Protein AF-A0A6C0C540-F1 (afdb_monomer_lite)

pLDDT: mean 88.27, std 13.02, range [47.94, 98.06]

Secondary structure (DSSP, 8-state):
---HHHHHHHHHHHHTS-HHHHHHHHHHHHTTT--EEEETTEEEE-GGG--HHHHHHHHHHHHHHHHHHHHHHHHHHHHHHHIIIIITTTT--------

Radius of gyration: 23.83 Å; chains: 1; bounding box: 55×24×77 Å

Foldseek 3Di:
DDDPVRLVVLVVLLVPDDPVLVVVLVVLVVVVVADWDADPVGIGHDSVSDDPVSSVVSVVSSVVVVVVVVVVVVVVVVVVVCCVPPVVPPDPDPPDDDD

Structure (mmCIF, N/CA/C/O backbone):
data_AF-A0A6C0C540-F1
#
_entry.id   AF-A0A6C0C540-F1
#
loop_
_atom_site.group_PDB
_atom_site.id
_atom_site.type_symbol
_atom_site.label_atom_id
_atom_site.label_alt_id
_atom_site.label_comp_id
_atom_site.label_asym_id
_atom_site.label_entity_id
_atom_site.label_seq_id
_atom_site.pdbx_PDB_ins_code
_atom_site.Cartn_x
_atom_site.Cartn_y
_atom_site.Cartn_z
_atom_site.occupancy
_atom_site.B_iso_or_equiv
_atom_site.auth_seq_id
_atom_site.auth_comp_id
_atom_site.auth_asym_id
_atom_site.auth_atom_id
_atom_site.pdbx_PDB_model_num
ATOM 1 N N . MET A 1 1 ? 0.262 -3.272 21.948 1.00 58.59 1 MET A N 1
ATOM 2 C CA . MET A 1 1 ? -0.553 -2.128 21.479 1.00 58.59 1 MET A CA 1
ATOM 3 C C . MET A 1 1 ? 0.376 -1.167 20.747 1.00 58.59 1 MET A C 1
ATOM 5 O O . MET A 1 1 ? 1.407 -0.824 21.319 1.00 58.59 1 MET A O 1
ATOM 9 N N . LYS A 1 2 ? 0.116 -0.819 19.479 1.00 70.88 2 LYS A N 1
ATOM 10 C CA . LYS A 1 2 ? 1.023 0.074 18.734 1.00 70.88 2 LYS A CA 1
ATOM 11 C C . LYS A 1 2 ? 0.950 1.498 19.297 1.00 70.88 2 LYS A C 1
ATOM 13 O O . LYS A 1 2 ? -0.106 1.947 19.730 1.00 70.88 2 LYS A O 1
ATOM 18 N N . THR A 1 3 ? 2.089 2.184 19.348 1.00 88.50 3 THR A N 1
ATOM 19 C CA . THR A 1 3 ? 2.190 3.507 19.980 1.00 88.50 3 THR A CA 1
ATOM 20 C C . THR A 1 3 ? 1.605 4.604 19.089 1.00 88.50 3 THR A C 1
ATOM 22 O O . THR A 1 3 ? 1.562 4.483 17.865 1.00 88.50 3 THR A O 1
ATOM 25 N N . VAL A 1 4 ? 1.224 5.736 19.685 1.00 88.88 4 VAL A N 1
ATOM 26 C CA . VAL A 1 4 ? 0.777 6.926 18.934 1.00 88.88 4 VAL A CA 1
ATOM 27 C C . VAL A 1 4 ? 1.836 7.384 17.920 1.00 88.88 4 VAL A C 1
ATOM 29 O O . VAL A 1 4 ? 1.503 7.797 16.811 1.00 88.88 4 VAL A O 1
ATOM 32 N N . SER A 1 5 ? 3.121 7.277 18.275 1.00 92.81 5 SER A N 1
ATOM 33 C CA . SER A 1 5 ? 4.240 7.577 17.369 1.00 92.81 5 SER A CA 1
ATOM 34 C C . SER A 1 5 ? 4.217 6.685 16.127 1.00 92.81 5 SER A C 1
ATOM 36 O O . SER A 1 5 ? 4.351 7.161 15.000 1.00 92.81 5 SER A O 1
ATOM 38 N N . TYR A 1 6 ? 3.957 5.394 16.323 1.00 93.94 6 TYR A N 1
ATOM 39 C CA . TYR A 1 6 ? 3.856 4.448 15.228 1.00 93.94 6 TYR A CA 1
ATOM 40 C C . TYR A 1 6 ? 2.702 4.799 14.268 1.00 93.94 6 TYR A C 1
ATOM 42 O O . TYR A 1 6 ? 2.923 4.873 13.059 1.00 93.94 6 TYR A O 1
ATOM 50 N N . LEU A 1 7 ? 1.500 5.093 14.782 1.00 93.75 7 LEU A N 1
ATOM 51 C CA . LEU A 1 7 ? 0.350 5.453 13.935 1.00 93.75 7 LEU A CA 1
ATOM 52 C C . LEU A 1 7 ? 0.593 6.751 13.153 1.00 93.75 7 LEU A C 1
ATOM 54 O O . LEU A 1 7 ? 0.214 6.848 11.986 1.00 93.75 7 LEU A O 1
ATOM 58 N N . LYS A 1 8 ? 1.289 7.726 13.754 1.00 94.62 8 LYS A N 1
ATOM 59 C CA . LYS A 1 8 ? 1.721 8.949 13.057 1.00 94.62 8 LYS A CA 1
ATOM 60 C C . LYS A 1 8 ? 2.671 8.647 11.899 1.00 94.62 8 LYS A C 1
ATOM 62 O O . LYS A 1 8 ? 2.554 9.267 10.846 1.00 94.62 8 LYS A O 1
ATOM 67 N N . ASN A 1 9 ? 3.596 7.707 12.075 1.00 95.94 9 ASN A N 1
ATOM 68 C CA . ASN A 1 9 ? 4.520 7.317 11.011 1.00 95.94 9 ASN A CA 1
ATOM 69 C C . ASN A 1 9 ? 3.804 6.582 9.877 1.00 95.94 9 ASN A C 1
ATOM 71 O O . ASN A 1 9 ? 4.078 6.864 8.714 1.00 95.94 9 ASN A O 1
ATOM 75 N N . LEU A 1 10 ? 2.872 5.682 10.202 1.00 96.25 10 LEU A N 1
ATOM 76 C CA . LEU A 1 10 ? 2.051 5.013 9.194 1.00 96.25 10 LEU A CA 1
ATOM 77 C C . LEU A 1 10 ? 1.225 6.026 8.399 1.00 96.25 10 LEU A C 1
ATOM 79 O O . LEU A 1 10 ? 1.274 6.015 7.175 1.00 96.25 10 LEU A O 1
ATOM 83 N N . LYS A 1 11 ? 0.559 6.958 9.089 1.00 95.31 11 LYS A N 1
ATOM 84 C CA . LYS A 1 11 ? -0.182 8.056 8.462 1.00 95.31 11 LYS A CA 1
ATOM 85 C C . LYS A 1 11 ? 0.690 8.823 7.457 1.00 95.31 11 LYS A C 1
ATOM 87 O O . LYS A 1 11 ? 0.296 8.964 6.308 1.00 95.31 11 LYS A O 1
ATOM 92 N N . LYS A 1 12 ? 1.885 9.263 7.870 1.00 96.25 12 LYS A N 1
ATOM 93 C CA . LYS A 1 12 ? 2.813 9.993 6.988 1.00 96.25 12 LYS A CA 1
ATOM 94 C C . LYS A 1 12 ? 3.196 9.193 5.747 1.00 96.25 12 LYS A C 1
ATOM 96 O O . LYS A 1 12 ? 3.314 9.768 4.678 1.00 96.25 12 LYS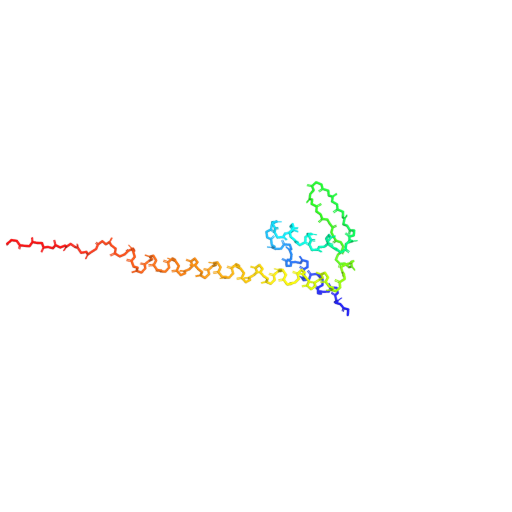 A O 1
ATOM 101 N N . LYS A 1 13 ? 3.412 7.881 5.886 1.00 96.56 13 LYS A N 1
ATOM 102 C CA . LYS A 1 13 ? 3.709 7.018 4.735 1.00 96.56 13 LYS A CA 1
ATOM 103 C C . LYS A 1 13 ? 2.544 6.978 3.759 1.00 96.56 13 LYS A C 1
ATOM 105 O O . LYS A 1 13 ? 2.786 7.068 2.569 1.00 96.56 13 LYS A O 1
ATOM 110 N N . ILE A 1 14 ? 1.318 6.858 4.268 1.00 96.00 14 ILE A N 1
ATOM 111 C CA . ILE A 1 14 ? 0.111 6.853 3.439 1.00 96.00 14 ILE A CA 1
ATOM 112 C C . ILE A 1 14 ? -0.007 8.181 2.691 1.00 96.00 14 ILE A C 1
ATOM 114 O O . ILE A 1 14 ? -0.118 8.147 1.481 1.00 96.00 14 ILE A O 1
ATOM 118 N N . GLU A 1 15 ? 0.113 9.325 3.376 1.00 94.12 15 GLU A N 1
ATOM 119 C CA . GLU A 1 15 ? -0.015 10.669 2.775 1.00 94.12 15 GLU A CA 1
ATOM 120 C C . GLU A 1 15 ? 1.014 10.984 1.674 1.00 94.12 15 GLU A C 1
ATOM 122 O O . GLU A 1 15 ? 0.804 11.914 0.901 1.00 94.12 15 GLU A O 1
ATOM 127 N N . LEU A 1 16 ? 2.132 10.255 1.627 1.00 95.38 16 LEU A N 1
ATOM 128 C CA . LEU A 1 16 ? 3.171 10.413 0.605 1.00 95.38 16 LEU A CA 1
ATOM 129 C C . LEU A 1 16 ? 2.920 9.570 -0.651 1.00 95.38 16 LEU A C 1
ATOM 131 O O . LEU A 1 16 ? 3.670 9.711 -1.614 1.00 95.38 16 LEU A O 1
ATOM 135 N N . LEU A 1 17 ? 1.928 8.679 -0.633 1.00 95.38 17 LEU A N 1
ATOM 136 C CA . LEU A 1 17 ? 1.576 7.869 -1.793 1.00 95.38 17 LEU A CA 1
ATOM 137 C C . LEU A 1 17 ? 0.702 8.656 -2.768 1.00 95.38 17 LEU A C 1
ATOM 139 O O . LEU A 1 17 ? 0.001 9.601 -2.404 1.00 95.38 17 LEU A O 1
ATOM 143 N N . ASP A 1 18 ? 0.693 8.200 -4.015 1.00 94.94 18 ASP A N 1
ATOM 144 C CA . ASP A 1 18 ? -0.234 8.711 -5.011 1.00 94.94 18 ASP A CA 1
ATOM 145 C C . ASP A 1 18 ? -1.692 8.384 -4.657 1.00 94.94 18 ASP A C 1
ATOM 147 O O . ASP A 1 18 ? -2.016 7.373 -4.023 1.00 94.94 18 ASP A O 1
ATOM 151 N N . VAL A 1 19 ? -2.606 9.234 -5.136 1.00 91.81 19 VAL A N 1
ATOM 152 C CA . VAL A 1 19 ? -4.045 9.168 -4.828 1.00 91.81 19 VAL A CA 1
ATOM 153 C C . VAL A 1 19 ? -4.660 7.805 -5.163 1.00 91.81 19 VAL A C 1
ATOM 155 O O . VAL A 1 19 ? -5.549 7.347 -4.447 1.00 91.81 19 VAL A O 1
ATOM 158 N N . CYS A 1 20 ? -4.171 7.117 -6.199 1.00 93.81 20 CYS A N 1
ATOM 159 C CA . CYS A 1 20 ? -4.636 5.771 -6.543 1.00 93.81 20 CYS A CA 1
ATOM 160 C C . CYS A 1 20 ? -4.415 4.769 -5.396 1.00 93.81 20 CYS A C 1
ATOM 162 O O . CYS A 1 20 ? -5.283 3.944 -5.109 1.00 93.81 20 CYS A O 1
ATOM 164 N N . HIS A 1 21 ? -3.300 4.878 -4.670 1.00 95.94 21 HIS A N 1
ATOM 165 C CA . HIS A 1 21 ? -3.008 4.014 -3.534 1.00 95.94 21 HIS A CA 1
ATOM 166 C C . HIS A 1 21 ? -3.871 4.352 -2.318 1.00 95.94 21 HIS A C 1
ATOM 168 O O . HIS A 1 21 ? -4.195 3.449 -1.545 1.00 95.94 21 HIS A O 1
ATOM 174 N N . HIS A 1 22 ? -4.310 5.606 -2.166 1.00 94.75 22 HIS A N 1
ATOM 175 C CA . HIS A 1 22 ? -5.281 5.970 -1.130 1.00 94.75 22 HIS A CA 1
ATOM 176 C C . HIS A 1 22 ? -6.616 5.239 -1.326 1.00 94.75 22 HIS A C 1
ATOM 178 O O . HIS A 1 22 ? -7.210 4.786 -0.347 1.00 94.75 22 HIS A O 1
ATOM 184 N N . THR A 1 23 ? -7.072 5.068 -2.572 1.00 93.56 23 THR A N 1
ATOM 185 C CA . THR A 1 23 ? -8.302 4.322 -2.889 1.00 93.56 23 THR A CA 1
ATOM 186 C C . THR A 1 23 ? -8.199 2.846 -2.498 1.00 93.56 23 THR A C 1
ATOM 188 O O . THR A 1 23 ? -9.132 2.295 -1.912 1.00 93.56 23 THR A O 1
ATOM 191 N N . GLU A 1 24 ? -7.055 2.212 -2.745 1.00 95.19 24 GLU A N 1
ATOM 192 C CA . GLU A 1 24 ? -6.820 0.818 -2.343 1.00 95.19 24 GLU A CA 1
ATOM 193 C C . GLU A 1 24 ? -6.717 0.660 -0.822 1.00 95.19 24 GLU A C 1
ATOM 195 O O . GLU A 1 24 ? -7.309 -0.249 -0.237 1.00 95.19 24 GLU A O 1
ATOM 200 N N . ILE A 1 25 ? -6.041 1.589 -0.144 1.00 95.38 25 ILE A N 1
ATOM 201 C CA . ILE A 1 25 ? -5.971 1.603 1.324 1.00 95.38 25 ILE A CA 1
ATOM 202 C C . ILE A 1 25 ? -7.368 1.778 1.928 1.00 95.38 25 ILE A C 1
ATOM 204 O O . ILE A 1 25 ? -7.723 1.084 2.880 1.00 95.38 25 ILE A O 1
ATOM 208 N N . LEU A 1 26 ? -8.201 2.643 1.347 1.00 94.19 26 LEU A N 1
ATOM 209 C CA . LEU A 1 26 ? -9.601 2.766 1.739 1.00 94.19 26 LEU A CA 1
ATOM 210 C C . LEU A 1 26 ? -10.365 1.448 1.545 1.00 94.19 26 LEU A C 1
ATOM 212 O O . LEU A 1 26 ? -11.166 1.089 2.403 1.00 94.19 26 LEU A O 1
ATOM 216 N N . SER A 1 27 ? -10.122 0.717 0.455 1.00 93.06 27 SER A N 1
ATOM 217 C CA . SER A 1 27 ? -10.728 -0.600 0.211 1.00 93.06 27 SER A CA 1
ATOM 218 C C . SER A 1 27 ? -10.383 -1.604 1.318 1.00 93.06 27 SER A C 1
ATOM 220 O O . SER A 1 27 ? -11.263 -2.318 1.799 1.00 93.06 27 SER A O 1
ATOM 222 N N . ILE A 1 28 ? -9.133 -1.613 1.801 1.00 93.81 28 ILE A N 1
ATOM 223 C CA . ILE A 1 28 ? -8.706 -2.435 2.951 1.00 93.81 28 ILE A CA 1
ATOM 224 C C . ILE A 1 28 ? -9.497 -2.062 4.214 1.00 93.81 28 ILE A C 1
ATOM 226 O O . ILE A 1 28 ? -9.988 -2.937 4.929 1.00 93.81 28 ILE A O 1
ATOM 230 N N . ILE A 1 29 ? -9.664 -0.765 4.472 1.00 91.38 29 ILE A N 1
ATOM 231 C CA . ILE A 1 29 ? -10.364 -0.262 5.662 1.00 91.38 29 ILE A CA 1
ATOM 232 C C . ILE A 1 29 ? -11.866 -0.577 5.594 1.00 91.38 29 ILE A C 1
ATOM 234 O O . ILE A 1 29 ? -12.441 -1.031 6.583 1.00 91.38 29 ILE A O 1
ATOM 238 N N . LYS A 1 30 ? -12.491 -0.421 4.419 1.00 89.06 30 LYS A N 1
ATOM 239 C CA . LYS A 1 30 ? -13.913 -0.728 4.182 1.00 89.06 30 LYS A CA 1
ATOM 240 C C . LYS A 1 30 ? -14.263 -2.195 4.413 1.00 89.06 30 LYS A C 1
ATOM 242 O O . LYS A 1 30 ? -15.363 -2.478 4.861 1.00 89.06 30 LYS A O 1
ATOM 247 N N . LYS A 1 31 ? -13.336 -3.125 4.162 1.00 86.69 31 LYS A N 1
ATOM 248 C CA . LYS A 1 31 ? -13.541 -4.564 4.426 1.00 86.69 31 LYS A CA 1
ATOM 249 C C . LYS A 1 31 ? -13.699 -4.905 5.911 1.00 86.69 31 LYS A C 1
ATOM 251 O O . LYS A 1 31 ? -14.042 -6.037 6.227 1.00 86.69 31 LYS A O 1
ATOM 256 N N . ASN A 1 32 ? -13.418 -3.957 6.802 1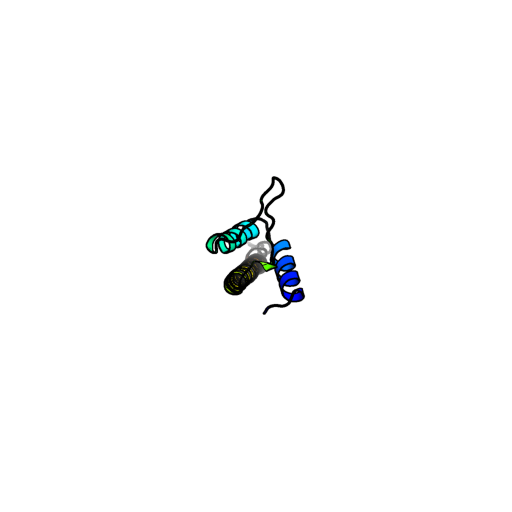.00 80.56 32 ASN A N 1
ATOM 257 C CA . ASN A 1 32 ? -13.414 -4.159 8.245 1.00 80.56 32 ASN A CA 1
ATOM 258 C C . ASN A 1 32 ? -14.427 -3.256 8.983 1.00 80.56 32 ASN A C 1
ATOM 260 O O . ASN A 1 32 ? -14.258 -3.020 10.178 1.00 80.56 32 ASN A O 1
ATOM 264 N N . ASP A 1 33 ? -15.439 -2.726 8.279 1.00 81.50 33 ASP A N 1
ATOM 265 C CA . ASP A 1 33 ? -16.563 -1.941 8.832 1.00 81.50 33 ASP A CA 1
ATOM 266 C C . ASP A 1 33 ? -16.164 -0.769 9.752 1.00 81.50 33 ASP A C 1
ATOM 268 O O . ASP A 1 33 ? -16.837 -0.439 10.730 1.00 81.50 33 ASP A O 1
ATOM 272 N N . ILE A 1 34 ? -15.055 -0.095 9.433 1.00 86.81 34 ILE A N 1
ATOM 273 C CA . ILE A 1 34 ? -14.632 1.103 10.163 1.00 86.81 34 ILE A CA 1
ATOM 274 C C . ILE A 1 34 ? -15.349 2.342 9.637 1.00 86.81 34 ILE A C 1
ATOM 276 O O . ILE A 1 34 ? -15.311 2.652 8.447 1.00 86.81 34 ILE A O 1
ATOM 280 N N . ASN A 1 35 ? -15.915 3.111 10.567 1.00 85.12 35 ASN A N 1
ATOM 281 C CA . ASN A 1 35 ? -16.494 4.416 10.278 1.00 85.12 35 ASN A CA 1
ATOM 282 C C . ASN A 1 35 ? -15.427 5.407 9.789 1.00 85.12 35 ASN A C 1
ATOM 284 O O . ASN A 1 35 ? -14.401 5.625 10.441 1.00 85.12 35 ASN A O 1
ATOM 288 N N . TYR A 1 36 ? -15.718 6.067 8.674 1.00 89.62 36 TYR A N 1
ATOM 289 C CA . TYR A 1 36 ? -14.945 7.170 8.113 1.00 89.62 36 TYR A CA 1
ATOM 290 C C . TYR A 1 36 ? -15.900 8.305 7.728 1.00 89.62 36 TYR A C 1
ATOM 292 O O . TYR A 1 36 ? -17.093 8.073 7.528 1.00 89.62 36 TYR A O 1
ATOM 300 N N . SER A 1 37 ? -15.395 9.534 7.629 1.00 89.19 37 SER A N 1
ATOM 301 C CA . SER A 1 37 ? -16.168 10.654 7.087 1.00 89.19 37 SER A CA 1
ATOM 302 C C . SER A 1 37 ? -15.637 11.059 5.722 1.00 89.19 37 SER A C 1
ATOM 304 O O . SER A 1 37 ? -14.439 10.991 5.459 1.00 89.19 37 SER A O 1
ATOM 306 N N . GLU A 1 38 ? -16.536 11.470 4.838 1.00 89.44 38 GLU A N 1
ATOM 307 C CA . GLU A 1 38 ? -16.214 11.870 3.474 1.00 89.44 38 GLU A CA 1
ATOM 308 C C . GLU A 1 38 ? -16.814 13.247 3.201 1.00 89.44 38 GLU A C 1
ATOM 310 O O . GLU A 1 38 ? -17.948 13.541 3.584 1.00 89.44 38 GLU A O 1
ATOM 315 N N . ASN A 1 39 ? -16.036 14.114 2.565 1.00 90.25 39 ASN A N 1
ATOM 316 C CA . ASN A 1 39 ? -16.508 15.389 2.046 1.00 90.25 39 ASN A CA 1
ATOM 317 C C . ASN A 1 39 ? -15.905 15.641 0.657 1.00 90.25 39 ASN A C 1
ATOM 319 O O . ASN A 1 39 ? -15.142 14.831 0.136 1.00 90.25 39 ASN A O 1
ATOM 323 N N . LYS A 1 40 ? -16.218 16.795 0.056 1.00 88.88 40 LYS A N 1
ATOM 324 C CA . LYS A 1 40 ? -15.712 17.168 -1.278 1.00 88.88 40 LYS A CA 1
ATOM 325 C C . LYS A 1 40 ? -14.179 17.174 -1.392 1.00 88.88 40 LYS A C 1
ATOM 327 O O . LYS A 1 40 ? -13.667 17.115 -2.502 1.00 88.88 40 LYS A O 1
ATOM 332 N N . ASN A 1 41 ? -13.465 17.251 -0.269 1.00 84.94 41 ASN A N 1
ATOM 333 C CA . ASN A 1 41 ? -12.008 17.320 -0.208 1.00 84.94 41 ASN A CA 1
ATOM 334 C C . ASN A 1 41 ? -11.356 15.960 0.096 1.00 84.94 41 ASN A C 1
ATOM 336 O O . ASN A 1 41 ? -10.131 15.884 0.143 1.00 84.94 41 ASN A O 1
ATOM 340 N N . GLY A 1 42 ? -12.141 14.901 0.316 1.00 87.25 42 GLY A N 1
ATOM 341 C CA . GLY A 1 42 ? -11.639 13.547 0.522 1.00 87.25 42 GLY A CA 1
ATOM 342 C C . GLY A 1 42 ? -12.200 12.861 1.762 1.00 87.25 42 GLY A C 1
ATOM 343 O O . GLY A 1 42 ? -13.265 13.209 2.277 1.00 87.25 42 GLY A O 1
ATOM 344 N N . ILE A 1 43 ? -11.463 11.850 2.219 1.00 90.75 43 ILE A N 1
ATOM 345 C CA . ILE A 1 43 ? -11.891 10.922 3.264 1.00 90.75 43 ILE A CA 1
ATOM 346 C C . ILE A 1 43 ? -11.019 11.090 4.503 1.00 90.75 43 ILE A C 1
ATOM 348 O O . ILE A 1 43 ? -9.791 11.084 4.430 1.00 90.75 43 ILE A O 1
ATOM 352 N N . PHE A 1 44 ? -11.668 11.198 5.655 1.00 92.25 44 PHE A N 1
ATOM 353 C CA . PHE A 1 44 ? -11.038 11.324 6.957 1.00 92.25 44 PHE A CA 1
ATOM 354 C C . PHE A 1 44 ? -11.251 10.041 7.749 1.00 92.25 44 PHE A C 1
ATOM 356 O O . PHE A 1 44 ? -12.376 9.581 7.958 1.00 92.25 44 PHE A O 1
ATOM 363 N N . ILE A 1 45 ? -10.141 9.476 8.214 1.00 91.44 45 ILE A N 1
ATOM 364 C CA . ILE A 1 45 ? -10.113 8.211 8.942 1.00 91.44 45 ILE A CA 1
ATOM 365 C C . ILE A 1 45 ? -9.447 8.445 10.289 1.00 91.44 45 ILE A C 1
ATOM 367 O O . ILE A 1 45 ? -8.360 9.021 10.379 1.00 91.44 45 ILE A O 1
ATOM 371 N N . ASN A 1 46 ? -10.091 7.972 11.353 1.00 91.25 46 ASN A N 1
ATOM 372 C CA . ASN A 1 46 ? -9.480 7.966 12.670 1.00 91.25 46 ASN A CA 1
ATOM 373 C C . ASN A 1 46 ? -8.561 6.745 12.812 1.00 91.25 46 ASN A C 1
ATOM 375 O O . ASN A 1 46 ? -9.027 5.627 13.022 1.00 91.25 46 ASN A O 1
ATOM 379 N N . MET A 1 47 ? -7.247 6.976 12.752 1.00 91.56 47 MET A N 1
ATOM 380 C CA . MET A 1 47 ? -6.224 5.926 12.871 1.00 91.56 47 MET A CA 1
ATOM 381 C C . MET A 1 47 ? -6.325 5.119 14.178 1.00 91.56 47 MET A C 1
ATOM 383 O O . MET A 1 47 ? -5.906 3.967 14.207 1.00 91.56 47 MET A O 1
ATOM 387 N N . ASN A 1 48 ? -6.888 5.692 15.250 1.00 91.00 48 ASN A N 1
ATOM 388 C CA . ASN A 1 48 ? -7.056 4.995 16.530 1.00 91.00 48 ASN A CA 1
ATOM 389 C C . ASN A 1 48 ? -8.161 3.928 16.494 1.00 91.00 48 ASN A C 1
ATOM 391 O O . ASN A 1 48 ? -8.208 3.087 17.386 1.00 91.00 48 ASN A O 1
ATOM 395 N N . LEU A 1 49 ? -9.052 3.970 15.498 1.00 90.50 49 LEU A N 1
ATOM 396 C CA . LEU A 1 49 ? -10.089 2.954 15.302 1.00 90.50 49 LEU A CA 1
ATOM 397 C C . LEU A 1 49 ? -9.573 1.746 14.514 1.00 90.50 49 LEU A C 1
ATOM 399 O O . LEU A 1 49 ? -10.240 0.717 1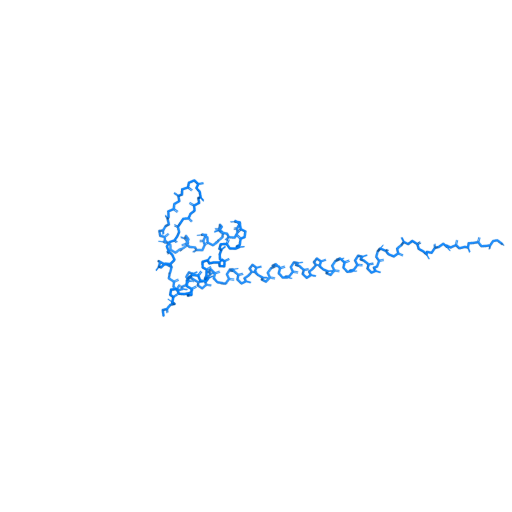4.475 1.00 90.50 49 LEU A O 1
ATOM 403 N N . LEU A 1 50 ? -8.394 1.857 13.891 1.00 90.94 50 LEU A N 1
ATOM 404 C CA . LEU A 1 50 ? -7.816 0.772 13.111 1.00 90.94 50 LEU A CA 1
ATOM 405 C C . LEU A 1 50 ? -7.314 -0.324 14.050 1.00 90.94 50 LEU A C 1
ATOM 407 O O . LEU A 1 50 ? -6.425 -0.106 14.877 1.00 90.94 50 LEU A O 1
ATOM 411 N N . ASN A 1 51 ? -7.880 -1.519 13.904 1.00 91.62 51 ASN A N 1
ATOM 412 C CA . ASN A 1 51 ? -7.393 -2.688 14.616 1.00 91.62 51 ASN A CA 1
ATOM 413 C C . ASN A 1 51 ? -6.038 -3.159 14.044 1.00 91.62 51 ASN A C 1
ATOM 415 O O . ASN A 1 51 ? -5.572 -2.704 12.995 1.00 91.62 51 ASN A O 1
ATOM 419 N N . GLN A 1 52 ? -5.398 -4.088 14.753 1.00 91.44 52 GLN A N 1
ATOM 420 C CA . GLN A 1 52 ? -4.068 -4.580 14.398 1.00 91.44 52 GLN A CA 1
ATOM 421 C C . GLN A 1 52 ? -4.025 -5.246 13.011 1.00 91.44 52 GLN A C 1
ATOM 423 O O . GLN A 1 52 ? -3.055 -5.040 12.288 1.00 91.44 52 GLN A O 1
ATOM 428 N N . LEU A 1 53 ? -5.078 -5.974 12.627 1.00 92.56 53 LEU A N 1
ATOM 429 C CA . LEU A 1 53 ? -5.162 -6.668 11.337 1.00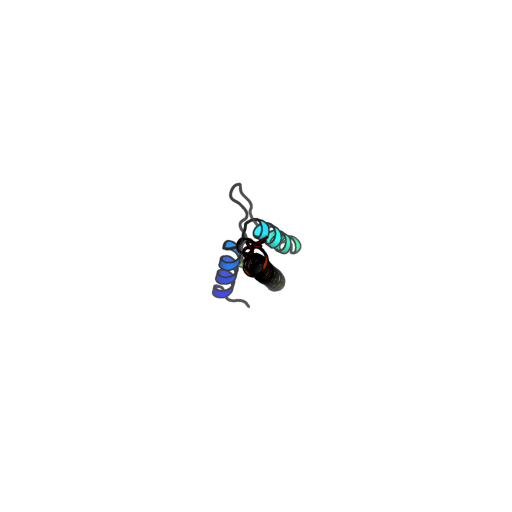 92.56 53 LEU A CA 1
ATOM 430 C C . LEU A 1 53 ? -5.212 -5.677 10.169 1.00 92.56 53 LEU A C 1
ATOM 432 O O . LEU A 1 53 ? -4.458 -5.806 9.211 1.00 92.56 53 LEU A O 1
ATOM 436 N N . ILE A 1 54 ? -6.025 -4.626 10.285 1.00 93.81 54 ILE A N 1
ATOM 437 C CA . ILE A 1 54 ? -6.123 -3.578 9.260 1.00 93.81 54 ILE A CA 1
ATOM 438 C C . ILE A 1 54 ? -4.786 -2.868 9.089 1.00 93.81 54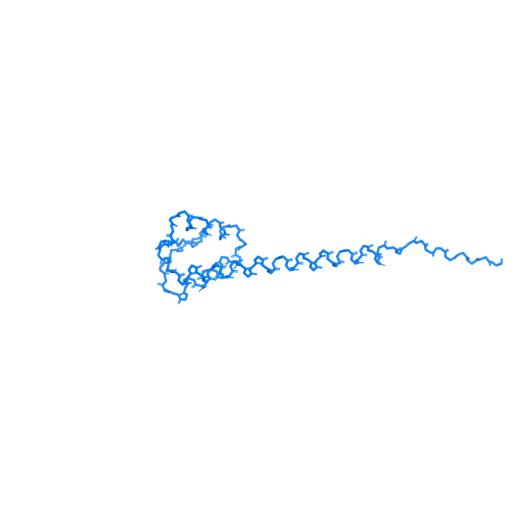 ILE A C 1
ATOM 440 O O . ILE A 1 54 ? -4.354 -2.607 7.970 1.00 93.81 54 ILE A O 1
ATOM 444 N N . ILE A 1 55 ? -4.114 -2.557 10.200 1.00 94.81 55 ILE A N 1
ATOM 445 C CA . ILE A 1 55 ? -2.789 -1.935 10.167 1.00 94.81 55 ILE A CA 1
ATOM 446 C C . ILE A 1 55 ? -1.797 -2.832 9.419 1.00 94.81 55 ILE A C 1
ATOM 448 O O . ILE A 1 55 ? -1.047 -2.333 8.583 1.00 94.81 55 ILE A O 1
ATOM 452 N N . GLU A 1 56 ? -1.799 -4.135 9.692 1.00 95.12 56 GLU A N 1
ATOM 453 C CA . GLU A 1 56 ? -0.924 -5.102 9.022 1.00 95.12 56 GLU A CA 1
ATOM 454 C C . GLU A 1 56 ? -1.216 -5.214 7.522 1.00 95.12 56 GLU A C 1
ATOM 456 O O . GLU A 1 56 ? -0.280 -5.223 6.718 1.00 95.12 56 GLU A O 1
ATOM 461 N N . ASP A 1 57 ? -2.488 -5.228 7.126 1.00 96.25 57 ASP A N 1
ATOM 462 C CA . ASP A 1 57 ? -2.882 -5.267 5.716 1.00 96.25 57 ASP A CA 1
ATOM 463 C C . ASP A 1 57 ? -2.461 -3.996 4.970 1.00 96.25 57 ASP A C 1
ATOM 465 O O . ASP A 1 57 ? -1.919 -4.073 3.862 1.00 96.25 57 ASP A O 1
ATOM 469 N N . ILE A 1 58 ? -2.629 -2.827 5.594 1.00 96.38 58 ILE A N 1
ATOM 470 C CA . ILE A 1 58 ? -2.143 -1.556 5.046 1.00 96.38 58 ILE A CA 1
ATOM 471 C C . ILE A 1 58 ? -0.615 -1.590 4.910 1.00 96.38 58 ILE A C 1
ATOM 473 O O . ILE A 1 58 ? -0.085 -1.222 3.865 1.00 96.38 58 ILE A O 1
ATOM 477 N N . GLU A 1 59 ? 0.119 -2.060 5.923 1.00 96.81 59 GLU A N 1
ATOM 478 C CA . GLU A 1 59 ? 1.583 -2.178 5.852 1.00 96.81 59 GLU A CA 1
ATOM 479 C C . GLU A 1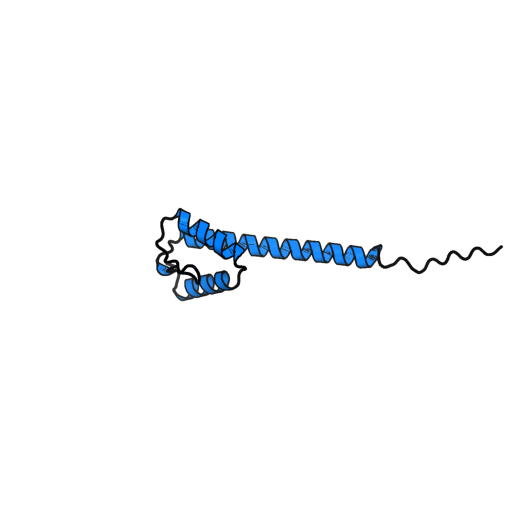 59 ? 2.039 -3.115 4.734 1.00 96.81 59 GLU A C 1
ATOM 481 O O . GLU A 1 59 ? 2.990 -2.809 4.007 1.00 96.81 59 GLU A O 1
ATOM 486 N N . LYS A 1 60 ? 1.360 -4.253 4.582 1.00 97.56 60 LYS A N 1
ATOM 487 C CA . LYS A 1 60 ? 1.635 -5.224 3.524 1.00 97.56 60 LYS A CA 1
ATOM 488 C C . LYS A 1 60 ? 1.412 -4.608 2.149 1.00 97.56 60 LYS A C 1
ATOM 490 O O . LYS A 1 60 ? 2.241 -4.807 1.260 1.00 97.56 60 LYS A O 1
ATOM 495 N N . TYR A 1 61 ? 0.344 -3.832 1.991 1.00 97.81 61 TYR A N 1
ATOM 496 C CA . TYR A 1 61 ? 0.066 -3.114 0.756 1.00 97.81 61 TYR A CA 1
ATOM 497 C C . TYR A 1 61 ? 1.120 -2.039 0.460 1.00 97.81 61 TYR A C 1
ATOM 499 O O . TYR A 1 61 ? 1.683 -2.028 -0.631 1.00 97.81 61 TYR A O 1
ATOM 507 N N . ILE A 1 62 ? 1.487 -1.206 1.439 1.00 97.69 62 ILE A N 1
ATOM 508 C CA . ILE A 1 62 ? 2.549 -0.196 1.271 1.00 97.69 62 ILE A CA 1
ATOM 509 C C . ILE A 1 62 ? 3.870 -0.859 0.857 1.00 97.69 62 ILE A C 1
ATOM 511 O O . ILE A 1 62 ? 4.561 -0.380 -0.040 1.00 97.69 62 ILE A O 1
ATOM 515 N N . LYS A 1 63 ? 4.219 -1.993 1.477 1.00 97.75 63 LYS A N 1
ATOM 516 C CA . LYS A 1 63 ? 5.417 -2.761 1.110 1.00 97.75 63 LYS A CA 1
ATOM 517 C C . LYS A 1 63 ? 5.338 -3.299 -0.320 1.00 97.75 63 LYS A C 1
ATOM 519 O O . LYS A 1 63 ? 6.351 -3.324 -1.012 1.00 97.75 63 LYS A O 1
ATOM 524 N N . TYR A 1 64 ? 4.164 -3.748 -0.754 1.00 97.56 64 TYR A N 1
ATOM 525 C CA . TYR A 1 64 ? 3.950 -4.196 -2.127 1.00 97.56 64 TYR A CA 1
ATOM 526 C C . TYR A 1 64 ? 4.185 -3.062 -3.136 1.00 97.56 64 TYR A C 1
ATOM 528 O O . TYR A 1 64 ? 4.911 -3.275 -4.106 1.00 97.56 64 TYR A O 1
ATOM 536 N N . VAL A 1 65 ? 3.652 -1.864 -2.873 1.00 96.94 65 VAL A N 1
ATOM 537 C CA . VAL A 1 65 ? 3.857 -0.676 -3.723 1.00 96.94 65 VAL A CA 1
ATOM 538 C C . VAL A 1 65 ? 5.346 -0.330 -3.833 1.00 96.94 65 VAL A C 1
ATOM 540 O O . VAL A 1 65 ? 5.873 -0.250 -4.938 1.00 96.94 65 VAL A O 1
ATOM 543 N N . ASP A 1 66 ? 6.068 -0.260 -2.710 1.00 96.31 66 ASP A N 1
ATOM 544 C CA . ASP A 1 66 ? 7.514 0.032 -2.698 1.00 96.31 66 ASP A CA 1
ATOM 545 C C . ASP A 1 66 ? 8.336 -0.992 -3.511 1.00 96.31 66 ASP A C 1
ATOM 547 O O . ASP A 1 66 ? 9.260 -0.642 -4.250 1.00 96.31 66 ASP A O 1
ATOM 551 N N . VAL A 1 67 ? 7.993 -2.282 -3.423 1.00 97.75 67 VAL A N 1
ATOM 552 C CA . VAL A 1 67 ? 8.646 -3.331 -4.226 1.00 97.75 67 VAL A CA 1
ATOM 553 C C . VAL A 1 67 ? 8.324 -3.176 -5.713 1.00 97.75 67 VAL A C 1
ATOM 555 O O . VAL A 1 67 ? 9.212 -3.367 -6.554 1.00 97.75 67 VAL A O 1
ATOM 558 N N . GLN A 1 68 ? 7.081 -2.825 -6.047 1.00 96.50 68 GLN A N 1
ATOM 559 C CA . GLN A 1 68 ? 6.647 -2.606 -7.423 1.00 96.50 68 GLN A CA 1
ATOM 560 C C . GLN A 1 68 ? 7.407 -1.430 -8.051 1.00 96.50 68 GLN A C 1
ATOM 562 O O . GLN A 1 68 ? 8.017 -1.602 -9.108 1.00 96.50 68 GLN A O 1
ATOM 567 N N . GLU A 1 69 ? 7.470 -0.283 -7.374 1.00 95.50 69 GLU A N 1
ATOM 568 C CA . GLU A 1 69 ? 8.196 0.907 -7.838 1.00 95.50 69 GLU A CA 1
ATOM 569 C C . GLU A 1 69 ? 9.687 0.628 -8.053 1.00 95.50 69 GLU A C 1
ATOM 571 O O . GLU A 1 69 ? 10.253 0.953 -9.101 1.00 95.50 69 GLU A O 1
ATOM 576 N N . LYS A 1 70 ? 10.338 -0.043 -7.095 1.00 97.19 70 LYS A N 1
ATOM 577 C CA . LYS A 1 70 ? 11.754 -0.430 -7.219 1.00 97.19 70 LYS A CA 1
ATOM 578 C C . LYS A 1 70 ? 11.994 -1.351 -8.408 1.00 97.19 70 LYS A C 1
ATOM 580 O O . LYS A 1 70 ? 12.992 -1.200 -9.117 1.00 97.19 70 LYS A O 1
ATOM 585 N N . THR A 1 71 ? 11.089 -2.299 -8.629 1.00 97.81 71 THR A N 1
ATOM 586 C CA . THR A 1 71 ? 11.164 -3.228 -9.760 1.00 97.81 71 THR A CA 1
ATOM 587 C C . THR A 1 71 ? 11.033 -2.487 -11.083 1.00 97.81 71 THR A C 1
ATOM 589 O O . THR A 1 71 ? 11.874 -2.670 -11.966 1.00 97.81 71 THR A O 1
ATOM 592 N N . LEU A 1 72 ? 10.035 -1.612 -11.205 1.00 97.44 72 LEU A N 1
ATOM 593 C CA . LEU A 1 72 ? 9.818 -0.799 -12.400 1.00 97.44 72 LEU A CA 1
ATOM 594 C C . LEU A 1 72 ? 11.037 0.070 -12.704 1.00 97.44 72 LEU A C 1
ATOM 596 O O . LEU A 1 72 ? 11.593 -0.017 -13.799 1.00 97.44 72 LEU A O 1
ATOM 600 N N . LYS A 1 73 ? 11.549 0.788 -11.701 1.00 97.81 73 LYS A N 1
ATOM 601 C CA . LYS A 1 73 ? 12.746 1.625 -11.839 1.00 97.81 73 LYS A CA 1
ATOM 602 C C . LYS A 1 73 ? 13.970 0.829 -12.293 1.00 97.81 73 LYS A C 1
ATOM 604 O O . LYS A 1 73 ? 14.750 1.296 -13.127 1.00 97.81 73 LYS A O 1
ATOM 609 N N . LYS A 1 74 ? 14.154 -0.390 -11.774 1.00 98.06 74 LYS A N 1
ATOM 610 C CA . LYS A 1 74 ? 15.235 -1.289 -12.208 1.00 98.06 74 LYS A CA 1
ATOM 611 C C . LYS A 1 74 ? 15.078 -1.683 -13.677 1.00 98.06 74 LYS A C 1
ATOM 613 O O . LYS A 1 74 ? 16.058 -1.651 -14.419 1.00 98.06 74 LYS A O 1
ATOM 618 N N . VAL A 1 75 ? 13.864 -2.038 -14.099 1.00 97.88 75 VAL A N 1
ATOM 619 C CA . VAL A 1 75 ? 13.566 -2.404 -15.492 1.00 97.88 75 VAL A CA 1
ATOM 620 C C . VAL A 1 75 ? 13.804 -1.223 -16.431 1.00 97.88 75 VAL A C 1
ATOM 622 O O . VAL A 1 75 ? 14.429 -1.394 -17.475 1.00 97.88 75 VAL A O 1
ATOM 625 N N . GLU A 1 76 ? 13.362 -0.023 -16.064 1.00 97.19 76 GLU A N 1
ATOM 626 C CA . GLU A 1 76 ? 13.592 1.199 -16.842 1.00 97.19 76 GLU A CA 1
ATOM 627 C C . GLU A 1 76 ? 15.077 1.529 -16.968 1.00 97.19 76 GLU A C 1
ATOM 629 O O . GLU A 1 76 ? 15.558 1.803 -18.067 1.00 97.19 76 GLU A O 1
ATOM 634 N N . THR A 1 77 ? 15.819 1.422 -15.864 1.00 97.56 77 THR A N 1
ATOM 635 C CA . THR A 1 77 ? 17.272 1.635 -15.852 1.00 97.56 77 THR A CA 1
ATOM 636 C C . THR A 1 77 ? 17.968 0.646 -16.783 1.00 97.56 77 THR A C 1
ATOM 638 O O . THR A 1 77 ? 18.783 1.051 -17.607 1.00 97.56 77 THR A O 1
ATOM 641 N N . LEU A 1 78 ? 17.610 -0.640 -16.716 1.00 96.75 78 LEU A N 1
ATOM 642 C CA . LEU A 1 78 ? 18.183 -1.666 -17.586 1.00 96.75 78 LEU A CA 1
ATOM 643 C C . LEU A 1 78 ? 17.872 -1.400 -19.064 1.00 96.75 78 LEU A C 1
ATOM 645 O O . LEU A 1 78 ? 18.773 -1.460 -19.899 1.00 96.75 78 LEU A O 1
ATOM 649 N N . LYS A 1 79 ? 16.618 -1.058 -19.390 1.00 96.00 79 LYS A N 1
ATOM 650 C CA . LYS A 1 79 ? 16.215 -0.680 -20.755 1.00 96.00 79 LYS A CA 1
ATOM 651 C C . LYS A 1 79 ? 17.010 0.523 -21.258 1.00 96.00 79 LYS A C 1
ATOM 653 O O . LYS A 1 79 ? 17.453 0.524 -22.405 1.00 96.00 79 LYS A O 1
ATOM 658 N N . HIS A 1 80 ? 17.202 1.532 -20.411 1.00 95.12 80 HIS A N 1
ATOM 659 C CA . HIS A 1 80 ? 17.966 2.725 -20.758 1.00 95.12 80 HIS A CA 1
ATOM 660 C C . HIS A 1 80 ? 19.441 2.400 -21.023 1.00 95.12 80 HIS A C 1
ATOM 662 O O . HIS A 1 80 ? 19.972 2.799 -22.061 1.00 95.12 80 HIS A O 1
ATOM 668 N N . THR A 1 81 ? 20.082 1.635 -20.136 1.00 94.94 81 THR A N 1
ATOM 669 C CA . THR A 1 81 ? 21.475 1.195 -20.297 1.00 94.94 81 THR A CA 1
ATOM 670 C C . THR A 1 81 ? 21.651 0.381 -21.574 1.00 94.94 81 THR A C 1
ATOM 672 O O . THR A 1 81 ? 22.506 0.714 -22.389 1.00 94.94 81 THR A O 1
ATOM 675 N N . PHE A 1 82 ? 20.783 -0.604 -21.819 1.00 94.00 82 PHE A N 1
ATOM 676 C CA . PHE A 1 82 ? 20.834 -1.421 -23.033 1.00 94.00 82 PHE A CA 1
ATOM 677 C C . PHE A 1 82 ? 20.670 -0.575 -24.304 1.00 94.00 82 PHE A C 1
ATOM 679 O O . PHE A 1 82 ? 21.445 -0.704 -25.252 1.00 94.00 82 PHE A O 1
ATOM 686 N N . LYS A 1 83 ? 19.717 0.370 -24.311 1.00 92.50 83 LYS A N 1
ATOM 687 C CA . LYS A 1 83 ? 19.548 1.315 -25.424 1.00 92.50 83 LYS A CA 1
ATOM 688 C C . LYS A 1 83 ? 20.814 2.130 -25.682 1.00 92.50 83 LYS A C 1
ATOM 690 O O . LYS A 1 83 ? 21.251 2.255 -26.827 1.00 92.50 83 LYS A O 1
ATOM 695 N N . LYS A 1 84 ? 21.410 2.662 -24.616 1.00 91.75 84 LYS A N 1
ATOM 696 C CA . LYS A 1 84 ? 22.618 3.485 -24.683 1.00 91.75 84 LYS A CA 1
ATOM 697 C C . LYS A 1 84 ? 23.829 2.704 -25.191 1.00 91.75 84 LYS A C 1
ATOM 699 O O . LYS A 1 84 ? 24.587 3.238 -25.994 1.00 91.75 84 LYS A O 1
ATOM 704 N N . GLU A 1 85 ? 24.022 1.477 -24.724 1.00 91.88 85 GLU A N 1
ATOM 705 C CA . GLU A 1 85 ? 25.216 0.685 -25.028 1.00 91.88 85 GLU A CA 1
ATOM 706 C C . GLU A 1 85 ? 25.195 0.075 -26.432 1.00 91.88 85 GLU A C 1
ATOM 708 O O . GLU A 1 85 ? 26.245 0.033 -27.078 1.00 91.88 85 GLU A O 1
ATOM 713 N N . TYR A 1 86 ? 24.019 -0.342 -26.916 1.00 87.12 86 TYR A N 1
ATOM 714 C CA . TYR A 1 86 ? 23.904 -1.160 -28.129 1.00 87.12 86 TYR A CA 1
ATOM 715 C C . TYR A 1 86 ? 23.247 -0.455 -29.320 1.00 87.12 86 TYR A C 1
ATOM 717 O O . TYR A 1 86 ? 23.604 -0.750 -30.456 1.00 87.12 86 TYR A O 1
ATOM 725 N N . PHE A 1 87 ? 22.329 0.493 -29.102 1.00 83.00 87 PHE A N 1
ATOM 726 C CA . PHE A 1 87 ? 21.582 1.130 -30.200 1.00 83.00 87 PHE A CA 1
ATOM 727 C C . PHE A 1 87 ? 21.988 2.582 -30.467 1.00 83.00 87 PHE A C 1
ATOM 729 O O . PHE A 1 87 ? 21.901 3.036 -31.600 1.00 83.00 87 PHE A O 1
ATOM 736 N N . ASN A 1 88 ? 22.517 3.300 -29.472 1.00 73.19 88 ASN A N 1
ATOM 737 C CA . ASN A 1 88 ? 22.998 4.675 -29.666 1.00 73.19 88 ASN A CA 1
ATOM 738 C C . ASN A 1 88 ? 24.436 4.753 -30.240 1.00 73.19 88 ASN A C 1
ATOM 740 O O . ASN A 1 88 ? 24.991 5.845 -30.338 1.00 73.19 88 ASN A O 1
ATOM 744 N N . LYS A 1 89 ? 25.053 3.614 -30.603 1.00 63.19 89 LYS A N 1
ATOM 745 C CA . LYS A 1 89 ? 26.375 3.524 -31.265 1.00 63.19 89 LYS A CA 1
ATOM 746 C C . LYS A 1 89 ? 26.302 3.351 -32.793 1.00 63.19 89 LYS A C 1
ATOM 748 O O . LYS A 1 89 ? 27.313 3.035 -33.414 1.00 63.19 89 LYS A O 1
ATOM 753 N N . GLN A 1 90 ? 25.148 3.562 -33.419 1.00 59.53 90 GLN A N 1
ATOM 754 C CA . GLN A 1 90 ? 25.060 3.618 -34.879 1.00 59.53 90 GLN A CA 1
ATOM 755 C C . GLN A 1 90 ? 25.383 5.038 -35.351 1.00 59.53 90 GLN A C 1
ATOM 757 O O . GLN A 1 90 ? 24.485 5.863 -35.373 1.00 59.53 90 GLN A O 1
ATOM 762 N N . ASP A 1 91 ? 26.668 5.315 -35.630 1.00 56.84 91 ASP A N 1
ATOM 763 C CA . ASP A 1 91 ? 27.099 6.388 -36.559 1.00 56.84 91 ASP A CA 1
ATOM 764 C C . ASP A 1 91 ? 28.621 6.428 -36.870 1.00 56.84 91 ASP A C 1
ATOM 766 O O . ASP A 1 91 ? 29.152 7.471 -37.254 1.00 56.84 91 ASP A O 1
ATOM 770 N N . LYS A 1 92 ? 29.382 5.323 -36.738 1.00 57.88 92 LYS A N 1
ATOM 771 C CA . LYS A 1 92 ? 30.809 5.302 -37.155 1.00 57.88 92 LYS A CA 1
ATOM 772 C C . LYS A 1 92 ? 31.308 4.002 -37.802 1.00 57.88 92 LYS A C 1
ATOM 774 O O . LYS A 1 92 ? 32.451 3.622 -37.590 1.00 57.88 92 LYS A O 1
ATOM 779 N N . GLU A 1 93 ? 30.522 3.383 -38.676 1.00 57.78 93 GLU A N 1
ATOM 780 C CA . GLU A 1 93 ? 31.105 2.579 -39.762 1.00 57.78 93 GLU A CA 1
ATOM 781 C C . GLU A 1 93 ? 30.815 3.272 -41.095 1.00 57.78 93 GLU A C 1
ATOM 783 O O . GLU A 1 93 ? 29.864 2.962 -41.805 1.00 57.78 93 GLU A O 1
ATOM 788 N N . LYS A 1 94 ? 31.651 4.264 -41.437 1.00 53.38 94 LYS A N 1
ATOM 789 C CA . LYS A 1 94 ? 31.832 4.633 -42.843 1.00 53.38 94 LYS A CA 1
ATOM 790 C C . LYS A 1 94 ? 32.598 3.484 -43.482 1.00 53.38 94 LYS A C 1
ATOM 792 O O . LYS A 1 94 ? 33.818 3.415 -43.346 1.00 53.38 94 LYS A O 1
ATOM 797 N N . VAL A 1 95 ? 31.885 2.578 -44.139 1.00 55.38 95 VAL A N 1
ATOM 798 C CA . VAL A 1 95 ? 32.508 1.583 -45.010 1.00 55.38 95 VAL A CA 1
ATOM 799 C C . VAL A 1 95 ? 33.154 2.353 -46.164 1.00 55.38 95 VAL A C 1
ATOM 801 O O . VAL A 1 95 ? 32.475 2.847 -47.062 1.00 55.38 95 VAL A O 1
ATOM 804 N N . LEU A 1 96 ? 34.469 2.556 -46.077 1.00 52.41 96 LEU A N 1
ATOM 805 C CA . LEU A 1 96 ? 35.275 3.106 -47.159 1.00 52.41 96 LEU A CA 1
ATOM 806 C C . LEU A 1 96 ? 35.448 1.997 -48.198 1.00 52.41 96 LEU A C 1
ATOM 808 O O . LEU A 1 96 ? 36.334 1.158 -48.070 1.00 52.41 96 LEU A O 1
ATOM 812 N N . TYR A 1 97 ? 34.591 1.978 -49.214 1.00 53.94 97 TYR A N 1
ATOM 813 C CA . TYR A 1 97 ? 34.899 1.245 -50.434 1.00 53.94 97 TYR A CA 1
ATOM 814 C C . TYR A 1 97 ? 35.895 2.082 -51.244 1.00 53.94 97 TYR A C 1
ATOM 816 O O . TYR A 1 97 ? 35.527 3.098 -51.834 1.00 53.94 97 TYR A O 1
ATOM 824 N N . THR A 1 98 ? 37.166 1.689 -51.231 1.00 47.94 98 THR A N 1
ATOM 825 C CA . THR A 1 98 ? 38.162 2.126 -52.220 1.00 47.94 98 THR A CA 1
ATOM 826 C C . THR A 1 98 ? 38.136 1.164 -53.405 1.00 47.94 98 THR A C 1
ATOM 828 O O . THR A 1 98 ? 38.319 -0.037 -53.205 1.00 47.94 98 THR A O 1
ATOM 831 N N . ASN A 1 99 ? 37.879 1.711 -54.601 1.00 52.81 99 ASN A N 1
ATOM 832 C CA . ASN A 1 99 ? 38.123 1.059 -55.894 1.00 52.81 99 ASN A CA 1
ATOM 833 C C . ASN A 1 99 ? 39.621 0.907 -56.165 1.00 52.81 99 ASN A C 1
ATOM 835 O O . ASN A 1 99 ? 40.380 1.799 -55.718 1.00 52.81 99 ASN A O 1
#

Organism: NCBI:txid1070528

Sequence (99 aa):
MKTVSYLKNLKKKIELLDVCHHTEILSIIKKNDINYSENKNGIFINMNLLNQLIIEDIEKYIKYVDVQEKTLKKVETLKHTFKKEYFNKQDKEKVLYTN